Protein AF-A0A6M3IQM3-F1 (afdb_monomer)

Structure (mmCIF, N/CA/C/O backbone):
data_AF-A0A6M3IQM3-F1
#
_entry.id   AF-A0A6M3IQM3-F1
#
loop_
_atom_site.group_PDB
_atom_site.id
_atom_site.type_symbol
_atom_site.label_atom_id
_atom_site.label_alt_id
_atom_site.label_comp_id
_atom_site.label_asym_id
_atom_site.label_entity_id
_atom_site.label_seq_id
_atom_site.pdbx_PDB_ins_code
_atom_site.Cartn_x
_atom_site.Cartn_y
_atom_site.Cartn_z
_atom_site.occupancy
_atom_site.B_iso_or_equiv
_atom_site.auth_seq_id
_atom_site.auth_comp_id
_atom_site.auth_asym_id
_atom_site.auth_atom_id
_atom_site.pdbx_PDB_model_num
ATOM 1 N N . TYR A 1 1 ? 27.691 6.943 7.672 1.00 39.91 1 TYR A N 1
ATOM 2 C CA . TYR A 1 1 ? 26.701 5.840 7.662 1.00 39.91 1 TYR A CA 1
ATOM 3 C C . TYR A 1 1 ? 27.112 4.880 6.558 1.00 39.91 1 TYR A C 1
ATOM 5 O O . TYR A 1 1 ? 27.547 5.360 5.518 1.00 39.91 1 TYR A O 1
ATOM 13 N N . LYS A 1 2 ? 27.111 3.566 6.810 1.00 35.22 2 LYS A N 1
ATOM 14 C CA . LYS A 1 2 ? 27.648 2.561 5.877 1.00 35.22 2 LYS A CA 1
ATOM 15 C C . LYS A 1 2 ? 26.729 2.413 4.660 1.00 35.22 2 LYS A C 1
ATOM 17 O O . LYS A 1 2 ? 25.540 2.161 4.828 1.00 35.22 2 LYS A O 1
ATOM 22 N N . VAL A 1 3 ? 27.299 2.571 3.468 1.00 33.72 3 VAL A N 1
ATOM 23 C CA . VAL A 1 3 ? 26.675 2.205 2.192 1.00 33.72 3 VAL A CA 1
ATOM 24 C C . VAL A 1 3 ? 26.663 0.679 2.129 1.00 33.72 3 VAL A C 1
ATOM 26 O O . VAL A 1 3 ? 27.707 0.059 2.317 1.00 33.72 3 VAL A O 1
ATOM 29 N N . ILE A 1 4 ? 25.487 0.077 1.956 1.00 41.72 4 ILE A N 1
ATOM 30 C CA . ILE A 1 4 ? 25.357 -1.366 1.732 1.00 41.72 4 ILE A CA 1
ATOM 31 C C . ILE A 1 4 ? 25.308 -1.574 0.220 1.00 41.72 4 ILE A C 1
ATOM 33 O O . ILE A 1 4 ? 24.443 -1.020 -0.457 1.00 41.72 4 ILE A O 1
ATOM 37 N N . GLU A 1 5 ? 26.276 -2.334 -0.281 1.00 44.88 5 GLU A N 1
ATOM 38 C CA . GLU A 1 5 ? 26.402 -2.734 -1.678 1.00 44.88 5 GLU A CA 1
ATOM 39 C C . GLU A 1 5 ? 25.375 -3.818 -2.059 1.00 44.88 5 GLU A C 1
ATOM 41 O O . GLU A 1 5 ? 25.156 -4.776 -1.321 1.00 44.88 5 GLU A O 1
ATOM 46 N N . ASN A 1 6 ? 24.777 -3.609 -3.236 1.00 42.94 6 ASN A N 1
ATOM 47 C CA . ASN A 1 6 ? 24.301 -4.541 -4.267 1.00 42.94 6 ASN A CA 1
ATOM 48 C C . ASN A 1 6 ? 23.665 -5.890 -3.880 1.00 42.94 6 ASN A C 1
ATOM 50 O O . ASN A 1 6 ? 24.333 -6.803 -3.406 1.00 42.94 6 ASN A O 1
ATOM 54 N N . TYR A 1 7 ? 22.420 -6.089 -4.336 1.00 40.25 7 TYR A N 1
ATOM 55 C CA . TYR A 1 7 ? 21.926 -7.404 -4.758 1.00 40.25 7 TYR A CA 1
ATOM 56 C C . TYR A 1 7 ? 21.289 -7.306 -6.148 1.00 40.25 7 TYR A C 1
ATOM 58 O O . TYR A 1 7 ? 20.197 -6.770 -6.320 1.00 40.25 7 TYR A O 1
ATOM 66 N N . ASN A 1 8 ? 22.010 -7.838 -7.136 1.00 48.91 8 ASN A N 1
ATOM 67 C CA . ASN A 1 8 ? 21.537 -8.077 -8.493 1.00 48.91 8 ASN A CA 1
ATOM 68 C C . ASN A 1 8 ? 20.643 -9.327 -8.516 1.00 48.91 8 ASN A C 1
ATOM 70 O O . ASN A 1 8 ? 21.108 -10.423 -8.200 1.00 48.91 8 ASN A O 1
ATOM 74 N N . LYS A 1 9 ? 19.398 -9.183 -8.975 1.00 43.78 9 LYS A N 1
ATOM 75 C CA . LYS A 1 9 ? 18.707 -10.219 -9.755 1.00 43.78 9 LYS A CA 1
ATOM 76 C C . LYS A 1 9 ? 18.079 -9.538 -10.966 1.00 43.78 9 LYS A C 1
ATOM 78 O O . LYS A 1 9 ? 17.275 -8.622 -10.835 1.00 43.78 9 LYS A O 1
ATOM 83 N N . THR A 1 10 ? 18.580 -9.940 -12.120 1.00 43.00 10 THR A N 1
ATOM 84 C CA . THR A 1 10 ? 18.373 -9.377 -13.448 1.00 43.00 10 THR A CA 1
ATOM 85 C C . THR A 1 10 ? 16.930 -9.544 -13.926 1.00 43.00 10 THR A C 1
ATOM 87 O O . THR A 1 10 ? 16.347 -10.621 -13.813 1.00 43.00 10 THR A O 1
ATOM 90 N N . MET A 1 11 ? 16.363 -8.467 -14.481 1.00 49.16 11 MET A N 1
ATOM 91 C CA . MET A 1 11 ? 15.255 -8.553 -15.439 1.00 49.16 11 MET A CA 1
ATOM 92 C C . MET A 1 11 ? 15.747 -9.310 -16.688 1.00 49.16 11 MET A C 1
ATOM 94 O O . MET A 1 11 ? 16.938 -9.216 -16.994 1.00 49.16 11 MET A O 1
ATOM 98 N N . PRO A 1 12 ? 14.889 -10.080 -17.384 1.00 47.00 12 PRO A N 1
ATOM 99 C CA . PRO A 1 12 ? 15.303 -10.832 -18.567 1.00 47.00 12 PRO A CA 1
ATOM 100 C C . PRO A 1 12 ? 15.908 -9.910 -19.635 1.00 47.00 12 PRO A C 1
ATOM 102 O O . PRO A 1 12 ? 15.431 -8.793 -19.842 1.00 47.00 12 PRO A O 1
ATOM 105 N N . GLU A 1 13 ? 16.966 -10.397 -20.285 1.00 44.59 13 GLU A N 1
ATOM 106 C CA . GLU A 1 13 ? 17.657 -9.721 -21.383 1.00 44.59 13 GLU A CA 1
ATOM 107 C C . GLU A 1 13 ? 16.693 -9.494 -22.551 1.00 44.59 13 GLU A C 1
ATOM 109 O O . GLU A 1 13 ? 16.116 -10.432 -23.103 1.00 44.59 13 GLU A O 1
ATOM 114 N N . ILE A 1 14 ? 16.511 -8.225 -22.910 1.00 55.72 14 ILE A N 1
ATOM 115 C CA . ILE A 1 14 ? 15.863 -7.810 -24.151 1.00 55.72 14 ILE A CA 1
ATOM 116 C C . ILE A 1 14 ? 17.008 -7.501 -25.117 1.00 55.72 14 ILE A C 1
ATOM 118 O O . ILE A 1 14 ? 17.708 -6.504 -24.930 1.00 55.72 14 ILE A O 1
ATOM 122 N N . GLU A 1 15 ? 17.258 -8.366 -26.099 1.00 45.97 15 GLU A N 1
ATOM 123 C CA . GLU A 1 15 ? 18.288 -8.103 -27.106 1.00 45.97 15 GLU A CA 1
ATOM 124 C C . GLU A 1 15 ? 17.841 -7.004 -28.089 1.00 45.97 15 GLU A C 1
ATOM 126 O O . GLU A 1 15 ? 16.844 -7.125 -28.797 1.00 45.97 15 GLU A O 1
ATOM 131 N N . GLU A 1 16 ? 18.636 -5.929 -28.060 1.00 53.06 16 GLU A N 1
ATOM 132 C CA . GLU A 1 16 ? 19.012 -4.974 -29.111 1.00 53.06 16 GLU A CA 1
ATOM 133 C C . GLU A 1 16 ? 17.928 -4.257 -29.938 1.00 53.06 16 GLU A C 1
ATOM 135 O O . GLU A 1 16 ? 17.473 -4.725 -30.976 1.00 53.06 16 GLU A O 1
ATOM 140 N N . GLN A 1 17 ? 17.672 -2.990 -29.584 1.00 39.62 17 GLN A N 1
ATOM 141 C CA . GLN A 1 17 ? 18.201 -1.828 -30.325 1.00 39.62 17 GLN A CA 1
ATOM 142 C C . GLN A 1 17 ? 17.797 -0.517 -29.623 1.00 39.62 17 GLN A C 1
ATOM 144 O O . GLN A 1 17 ? 16.630 -0.143 -29.582 1.00 39.62 17 GLN A O 1
ATOM 149 N N . GLY A 1 18 ? 18.793 0.195 -29.084 1.00 44.88 18 GLY A N 1
ATOM 150 C CA . GLY A 1 18 ? 18.768 1.653 -28.919 1.00 44.88 18 GLY A CA 1
ATOM 151 C C . GLY A 1 18 ? 17.606 2.274 -28.138 1.00 44.88 18 GLY A C 1
ATOM 152 O O . GLY A 1 18 ? 16.941 3.159 -28.664 1.00 44.88 18 GLY A O 1
ATOM 153 N N . TYR A 1 19 ? 17.423 1.906 -26.871 1.00 52.22 19 TYR A N 1
ATOM 154 C CA . TYR A 1 19 ? 16.724 2.767 -25.914 1.00 52.22 19 TYR A CA 1
ATOM 155 C C . TYR A 1 19 ? 17.587 2.929 -24.663 1.00 52.22 19 TYR A C 1
ATOM 157 O O . TYR A 1 19 ? 17.837 1.962 -23.946 1.00 52.22 19 TYR A O 1
ATOM 165 N N . ASP A 1 20 ? 18.026 4.163 -24.395 1.00 54.78 20 ASP A N 1
ATOM 166 C CA . ASP A 1 20 ? 18.469 4.606 -23.068 1.00 54.78 20 ASP A CA 1
ATOM 167 C C . ASP A 1 20 ? 17.236 4.589 -22.151 1.00 54.78 20 ASP A C 1
ATOM 169 O O . ASP A 1 20 ? 16.535 5.585 -21.957 1.00 54.78 20 ASP A O 1
ATOM 173 N N . GLY A 1 21 ? 16.845 3.378 -21.753 1.00 58.28 21 GLY A N 1
ATOM 174 C CA . GLY A 1 21 ? 1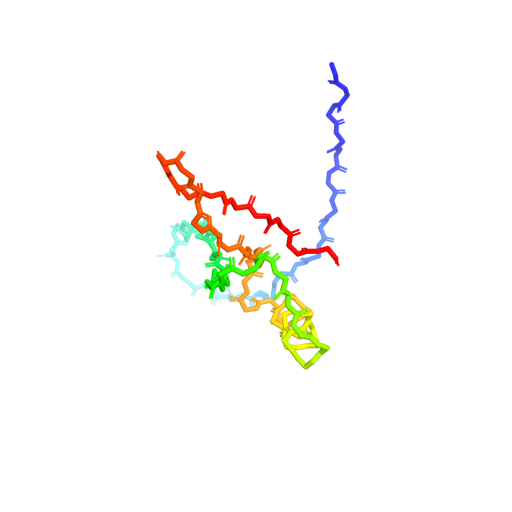5.626 3.107 -21.014 1.00 58.28 21 GLY A CA 1
ATOM 175 C C . GLY A 1 21 ? 15.752 3.684 -19.616 1.00 58.28 21 GLY A C 1
ATOM 176 O O . GLY A 1 21 ? 16.285 3.037 -18.718 1.00 58.28 21 GLY A O 1
ATOM 177 N N . MET A 1 22 ? 15.256 4.905 -19.429 1.00 60.06 22 MET A N 1
ATOM 178 C CA . MET A 1 22 ? 15.138 5.531 -18.120 1.00 60.06 22 MET A CA 1
ATOM 179 C C . MET A 1 22 ? 14.412 4.568 -17.169 1.00 60.06 22 MET A C 1
ATOM 181 O O . MET A 1 22 ? 13.222 4.305 -17.332 1.00 60.06 22 MET A O 1
ATOM 185 N N . LEU A 1 23 ? 15.135 4.032 -16.180 1.00 66.94 23 LEU A N 1
ATOM 186 C CA . LEU A 1 23 ? 14.585 3.178 -15.125 1.00 66.94 23 LEU A CA 1
ATOM 187 C C . LEU A 1 23 ? 13.500 3.948 -14.364 1.00 66.94 23 LEU A C 1
ATOM 189 O O . LEU A 1 23 ? 13.784 4.747 -13.468 1.00 66.94 23 LEU A O 1
ATOM 193 N N . CYS A 1 24 ? 12.241 3.716 -14.717 1.00 72.94 24 CYS A N 1
ATOM 194 C CA . CYS A 1 24 ? 11.102 4.307 -14.040 1.00 72.94 24 CYS A CA 1
ATOM 195 C C . CYS A 1 24 ? 10.691 3.429 -12.850 1.00 72.94 24 CYS A C 1
ATOM 197 O O . CYS A 1 24 ? 10.398 2.243 -12.979 1.00 72.94 24 CYS A O 1
ATOM 199 N N . ARG A 1 25 ? 10.682 4.022 -11.651 1.00 86.06 25 ARG A N 1
ATOM 200 C CA . ARG A 1 25 ? 10.143 3.373 -10.450 1.00 86.06 25 ARG A CA 1
ATOM 201 C C . ARG A 1 25 ? 8.634 3.549 -10.423 1.00 86.06 25 ARG A C 1
ATOM 203 O O . ARG A 1 25 ? 8.146 4.675 -10.355 1.00 86.06 25 ARG A O 1
ATOM 210 N N . ILE A 1 26 ? 7.910 2.437 -10.436 1.00 92.19 26 ILE A N 1
ATOM 211 C CA . ILE A 1 26 ? 6.453 2.425 -10.323 1.00 92.19 26 ILE A CA 1
ATOM 212 C C . ILE A 1 26 ? 6.097 2.171 -8.861 1.00 92.19 26 ILE A C 1
ATOM 214 O O . ILE A 1 26 ? 6.455 1.135 -8.311 1.00 92.19 26 ILE A O 1
ATOM 218 N N . ASN A 1 27 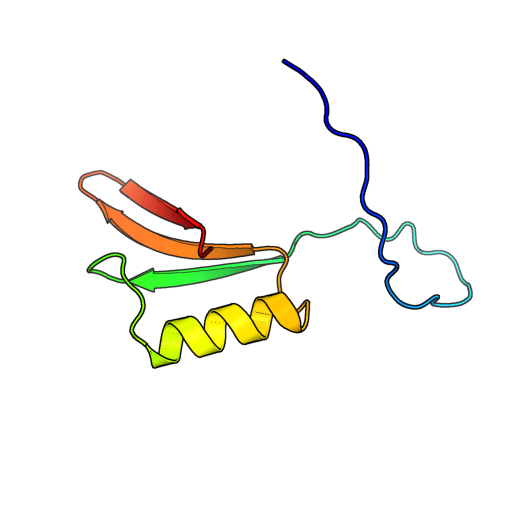? 5.384 3.101 -8.229 1.00 95.50 27 ASN A N 1
ATOM 219 C CA . ASN A 1 27 ? 4.849 2.910 -6.883 1.00 95.50 27 ASN A CA 1
ATOM 220 C C . ASN A 1 27 ? 3.335 2.743 -6.969 1.00 95.50 27 ASN A C 1
ATOM 222 O O . ASN A 1 27 ? 2.661 3.564 -7.591 1.00 95.50 27 ASN A O 1
ATOM 226 N N . PHE A 1 28 ? 2.803 1.716 -6.318 1.00 97.44 28 PHE A N 1
ATOM 227 C CA . PHE A 1 28 ? 1.366 1.579 -6.109 1.00 97.44 28 PHE A CA 1
ATOM 228 C C . PHE A 1 28 ? 0.985 2.247 -4.792 1.00 97.44 28 PHE A C 1
ATOM 230 O O . PHE A 1 28 ? 1.736 2.185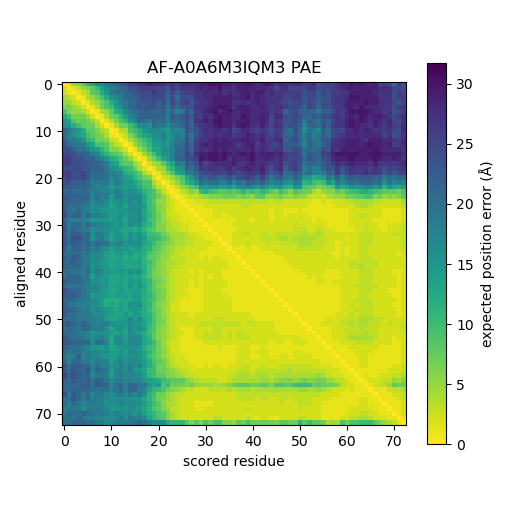 -3.819 1.00 97.44 28 PHE A O 1
ATOM 237 N N . ILE A 1 29 ? -0.162 2.924 -4.775 1.00 97.00 29 ILE A N 1
ATOM 238 C CA . ILE A 1 2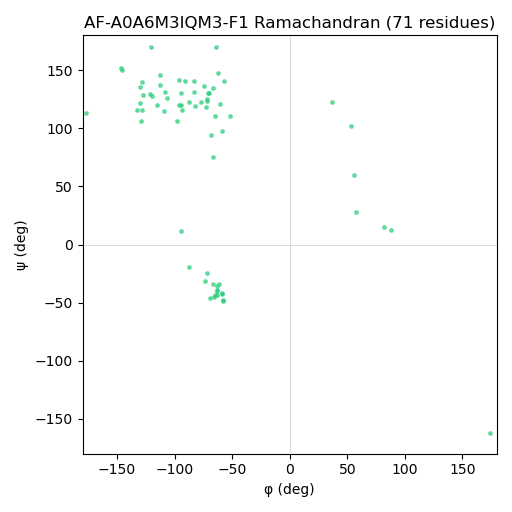9 ? -0.659 3.659 -3.610 1.00 97.00 29 ILE A CA 1
ATOM 239 C C . ILE A 1 29 ? -2.108 3.251 -3.369 1.00 97.00 29 ILE A C 1
ATOM 241 O O . ILE A 1 29 ? -2.956 3.453 -4.234 1.00 97.00 29 ILE A O 1
ATOM 245 N N . GLU A 1 30 ? -2.385 2.726 -2.181 1.00 97.19 30 GLU A N 1
ATOM 246 C CA . GLU A 1 30 ? -3.728 2.391 -1.714 1.00 97.19 30 GLU A CA 1
ATOM 247 C C . GLU A 1 30 ? -4.184 3.412 -0.663 1.00 97.19 30 GLU A C 1
ATOM 249 O O . GLU A 1 30 ? -3.503 3.646 0.339 1.00 97.19 30 GLU A O 1
ATOM 254 N N . CYS A 1 31 ? -5.344 4.033 -0.870 1.00 97.00 31 CYS A N 1
ATOM 255 C CA . CYS A 1 31 ? -5.860 5.083 0.009 1.00 97.00 31 CYS A CA 1
ATOM 256 C C . CYS A 1 31 ? -6.802 4.505 1.073 1.00 97.00 31 CYS A C 1
ATOM 258 O O . CYS A 1 31 ? -7.897 4.043 0.758 1.00 97.00 31 CYS A O 1
ATOM 260 N N . LYS A 1 32 ? -6.426 4.601 2.355 1.00 95.94 32 LYS A N 1
ATOM 261 C CA . LYS A 1 32 ? -7.196 4.045 3.480 1.00 95.94 32 LYS A CA 1
ATOM 262 C C . LYS A 1 32 ? -7.452 5.100 4.552 1.00 95.94 32 LYS A C 1
ATOM 264 O O . LYS A 1 32 ? -6.529 5.717 5.075 1.00 95.94 32 LYS A O 1
ATOM 269 N N . SER A 1 33 ? -8.711 5.260 4.959 1.00 94.44 33 SER A N 1
ATOM 270 C CA . SER A 1 33 ? -9.095 6.201 6.026 1.00 94.44 33 SER A CA 1
ATOM 271 C C . SER A 1 33 ? -8.474 5.848 7.384 1.00 94.44 33 SER A C 1
ATOM 273 O O . SER A 1 33 ? -8.085 6.737 8.141 1.00 94.44 33 SER A O 1
ATOM 275 N N . ASN A 1 34 ? -8.336 4.554 7.686 1.00 93.94 34 ASN A N 1
ATOM 276 C CA . ASN A 1 34 ? -7.730 4.060 8.923 1.00 93.94 34 ASN A CA 1
ATOM 277 C C . ASN A 1 34 ? -6.198 3.900 8.833 1.00 93.94 34 ASN A C 1
ATOM 279 O O . ASN A 1 34 ? -5.540 3.915 9.873 1.00 93.94 34 ASN A O 1
ATOM 283 N N . GLY A 1 35 ? -5.630 3.831 7.623 1.00 94.81 35 GLY A N 1
ATOM 284 C CA . GLY A 1 35 ? -4.206 3.571 7.373 1.00 94.81 35 GLY A CA 1
ATOM 285 C C . GLY A 1 35 ? -3.802 2.098 7.424 1.00 94.81 35 GLY A C 1
ATOM 286 O O . GLY A 1 35 ? -2.615 1.810 7.524 1.00 94.81 35 GLY A O 1
ATOM 287 N N . TYR A 1 36 ? -4.758 1.166 7.379 1.00 95.94 36 TYR A N 1
ATOM 288 C CA . TYR A 1 36 ? -4.483 -0.267 7.467 1.00 95.94 36 TYR A CA 1
ATOM 289 C C . TYR A 1 36 ? -5.133 -1.028 6.315 1.00 95.94 36 TYR A C 1
ATOM 291 O O . TYR A 1 36 ? -6.280 -0.765 5.949 1.00 95.94 36 TYR A O 1
ATOM 299 N N . LEU A 1 37 ? -4.402 -2.011 5.792 1.00 96.62 37 LEU A N 1
ATOM 300 C CA . LEU A 1 37 ? -4.908 -2.982 4.828 1.00 96.62 37 LEU A CA 1
ATOM 301 C C . LEU A 1 37 ? -5.636 -4.124 5.551 1.00 96.62 37 LEU A C 1
ATOM 303 O O . LEU A 1 37 ? -5.186 -4.599 6.602 1.00 96.62 37 LEU A O 1
ATOM 307 N N . SER A 1 38 ? -6.743 -4.578 4.969 1.00 96.88 38 SER A N 1
ATOM 308 C CA . SER A 1 38 ? -7.402 -5.836 5.313 1.00 96.88 38 SER A CA 1
ATOM 309 C C . SER A 1 38 ? -6.484 -7.024 5.001 1.00 96.88 38 SER A C 1
ATOM 311 O O . SER A 1 38 ? -5.441 -6.877 4.366 1.00 96.88 38 SER A O 1
ATOM 313 N N . LYS A 1 39 ? -6.854 -8.228 5.446 1.00 97.31 39 LYS A N 1
ATOM 314 C CA . LYS A 1 39 ? -6.078 -9.439 5.143 1.00 97.31 39 LYS A CA 1
ATOM 315 C C . LYS A 1 39 ? -5.930 -9.656 3.628 1.00 97.31 39 LYS A C 1
ATOM 317 O O . LYS A 1 39 ? -4.815 -9.832 3.155 1.00 97.31 39 LYS A O 1
ATOM 322 N N . GLU A 1 40 ? -7.034 -9.568 2.892 1.00 97.69 40 GLU A N 1
ATOM 323 C CA . GLU A 1 40 ? -7.066 -9.740 1.434 1.00 97.69 40 GLU A CA 1
ATOM 324 C C . GLU A 1 40 ? -6.248 -8.657 0.712 1.00 97.69 40 GLU A C 1
ATOM 326 O O . GLU A 1 40 ? -5.500 -8.936 -0.221 1.00 97.69 40 GLU A O 1
ATOM 331 N N . GLU A 1 41 ? -6.315 -7.412 1.187 1.00 97.44 41 GLU A N 1
ATOM 332 C CA . GLU A 1 41 ? -5.538 -6.310 0.613 1.00 97.44 41 GLU A CA 1
ATOM 333 C C . GLU A 1 41 ? -4.029 -6.491 0.826 1.00 97.44 41 GLU A C 1
ATOM 335 O O . GLU A 1 41 ? -3.244 -6.133 -0.050 1.00 97.44 41 GLU A O 1
ATOM 340 N N . LYS A 1 42 ? -3.614 -7.077 1.957 1.00 97.94 42 LYS A N 1
ATOM 341 C CA . LYS A 1 42 ? -2.207 -7.430 2.200 1.00 97.94 42 LYS A CA 1
ATOM 342 C C . LYS A 1 42 ? -1.733 -8.520 1.248 1.00 97.94 42 LYS A C 1
ATOM 344 O O . LYS A 1 42 ? -0.668 -8.373 0.667 1.00 97.94 42 LYS A O 1
ATOM 349 N N . GLU A 1 43 ? -2.526 -9.573 1.059 1.00 98.06 43 GLU A N 1
ATOM 350 C CA . GLU A 1 43 ? -2.209 -10.658 0.118 1.00 98.06 43 GLU A CA 1
ATOM 351 C C . GLU A 1 43 ? -2.049 -10.113 -1.310 1.00 98.06 43 GLU A C 1
ATOM 353 O O . GLU A 1 43 ? -1.086 -10.438 -2.005 1.00 98.06 43 GLU A O 1
ATOM 358 N N . LYS A 1 44 ? -2.929 -9.192 -1.716 1.00 97.31 44 LYS A N 1
ATOM 359 C CA . LYS A 1 44 ? -2.840 -8.502 -3.006 1.00 97.31 44 LYS A CA 1
ATOM 360 C C . LYS A 1 44 ? -1.597 -7.609 -3.122 1.00 97.31 44 LYS A C 1
ATOM 362 O O . LYS A 1 44 ? -0.934 -7.620 -4.158 1.00 97.31 44 LYS A O 1
ATOM 367 N N . ALA A 1 45 ? -1.268 -6.842 -2.080 1.00 97.56 45 ALA A N 1
ATOM 368 C CA . ALA A 1 45 ? -0.074 -5.996 -2.054 1.00 97.56 45 ALA A CA 1
ATOM 369 C C . ALA A 1 45 ? 1.219 -6.826 -2.144 1.00 97.56 45 ALA A C 1
ATOM 371 O O . ALA A 1 45 ? 2.103 -6.486 -2.932 1.00 97.56 45 ALA A O 1
ATOM 372 N N . SER A 1 46 ? 1.296 -7.943 -1.409 1.00 97.69 46 SER A N 1
ATOM 373 C CA . SER A 1 46 ? 2.393 -8.914 -1.509 1.00 97.69 46 SER A CA 1
ATOM 374 C C . SER A 1 46 ? 2.516 -9.459 -2.926 1.00 97.69 46 SER A C 1
ATOM 376 O O . SER A 1 46 ? 3.597 -9.398 -3.505 1.00 97.69 46 SER A O 1
ATOM 378 N N . TRP A 1 47 ? 1.404 -9.882 -3.531 1.00 97.38 47 TRP A N 1
ATOM 379 C CA . TRP A 1 47 ? 1.408 -10.414 -4.891 1.00 97.38 47 TRP A CA 1
ATOM 380 C C . TRP A 1 47 ? 1.957 -9.407 -5.915 1.00 97.38 47 TRP A C 1
ATOM 382 O O . TRP A 1 47 ? 2.766 -9.779 -6.764 1.00 97.38 47 TRP A O 1
ATOM 392 N N . TYR A 1 48 ? 1.587 -8.122 -5.831 1.00 95.75 48 TYR A N 1
ATOM 393 C CA . TYR A 1 48 ? 2.118 -7.101 -6.747 1.00 95.75 48 TYR A CA 1
ATOM 394 C C . TYR A 1 48 ? 3.630 -6.907 -6.625 1.00 95.75 48 TYR A C 1
ATOM 396 O O . TYR A 1 48 ? 4.305 -6.743 -7.644 1.00 95.75 48 TYR A O 1
ATOM 404 N N . LEU A 1 49 ? 4.155 -6.924 -5.398 1.00 94.50 49 LEU A N 1
ATOM 405 C CA . LEU A 1 49 ? 5.589 -6.795 -5.140 1.00 94.50 49 LEU A CA 1
ATOM 406 C C . LEU A 1 49 ? 6.351 -8.036 -5.614 1.00 94.50 49 LEU A C 1
ATOM 408 O O . LEU A 1 49 ? 7.350 -7.910 -6.317 1.00 94.50 49 LEU A O 1
ATOM 412 N N . GLU A 1 50 ? 5.850 -9.228 -5.295 1.00 95.81 50 GLU A N 1
ATOM 413 C CA . GLU A 1 50 ? 6.450 -10.509 -5.687 1.00 95.81 5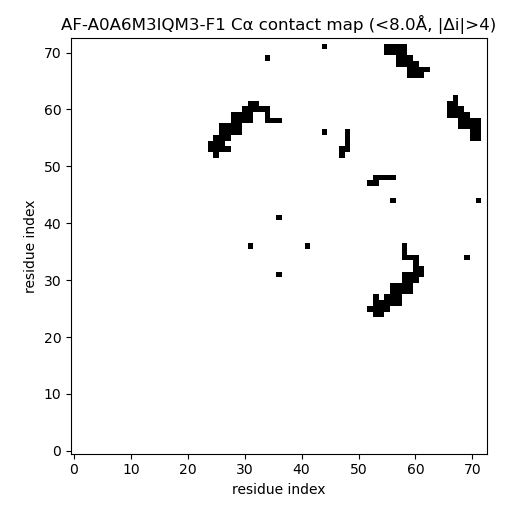0 GLU A CA 1
ATOM 414 C C . GLU A 1 50 ? 6.512 -10.687 -7.209 1.00 95.81 50 GLU A C 1
ATOM 416 O O . GLU A 1 50 ? 7.472 -11.250 -7.734 1.00 95.81 50 GLU A O 1
ATOM 421 N N . ASN A 1 51 ? 5.516 -10.163 -7.927 1.00 94.88 51 ASN A N 1
ATOM 422 C CA . ASN A 1 51 ? 5.434 -10.246 -9.384 1.00 94.88 51 ASN A CA 1
ATOM 423 C C . ASN A 1 51 ? 6.022 -9.014 -10.101 1.00 94.88 51 ASN A C 1
ATOM 425 O O . ASN A 1 51 ? 5.844 -8.870 -11.308 1.00 94.88 51 ASN A O 1
ATOM 429 N N . ASN A 1 52 ? 6.739 -8.134 -9.392 1.00 91.25 52 ASN A N 1
ATOM 430 C CA . ASN A 1 52 ? 7.415 -6.955 -9.952 1.00 91.25 52 ASN A CA 1
ATOM 431 C C . ASN A 1 52 ? 6.493 -5.972 -10.706 1.00 91.25 52 ASN A C 1
ATOM 433 O O . ASN A 1 52 ? 6.950 -5.245 -11.588 1.00 91.25 52 ASN A O 1
ATOM 437 N N . TYR A 1 53 ? 5.207 -5.897 -10.348 1.00 91.38 53 TYR A N 1
ATOM 438 C CA . TYR A 1 53 ? 4.285 -4.897 -10.910 1.00 91.38 53 TYR A CA 1
ATOM 439 C C . TYR A 1 53 ? 4.567 -3.482 -10.386 1.00 91.38 53 TYR A C 1
ATOM 441 O O . TYR A 1 53 ? 4.235 -2.493 -11.039 1.00 91.38 53 TYR A O 1
ATOM 449 N N . CYS A 1 54 ? 5.179 -3.375 -9.206 1.00 93.38 54 CYS A N 1
ATOM 450 C CA . CYS A 1 54 ? 5.606 -2.113 -8.619 1.00 93.38 54 CYS A CA 1
ATOM 451 C C . CYS A 1 54 ? 6.890 -2.288 -7.801 1.00 93.38 54 CYS A C 1
ATOM 453 O O . CYS A 1 54 ? 7.136 -3.341 -7.222 1.00 93.38 54 CYS A O 1
ATOM 455 N N . SER A 1 55 ? 7.682 -1.223 -7.698 1.00 92.38 55 SER A N 1
ATOM 456 C CA . SER A 1 55 ? 8.858 -1.144 -6.829 1.00 92.38 55 SER A CA 1
ATOM 457 C C . SER A 1 55 ? 8.487 -1.000 -5.353 1.00 92.38 55 SER A C 1
ATOM 459 O O . SER A 1 55 ? 9.241 -1.437 -4.489 1.00 92.38 55 SER A O 1
ATOM 461 N N . LYS A 1 56 ? 7.359 -0.342 -5.061 1.00 95.25 56 LYS A N 1
ATOM 462 C CA . LYS A 1 56 ? 6.830 -0.161 -3.706 1.00 95.25 56 LYS A CA 1
ATOM 463 C C . LYS A 1 56 ? 5.316 -0.171 -3.707 1.00 95.25 56 LYS A C 1
ATOM 465 O O . LYS A 1 56 ? 4.689 0.318 -4.647 1.00 95.25 56 LYS A O 1
ATOM 470 N N . PHE A 1 57 ? 4.763 -0.621 -2.590 1.00 97.50 57 PHE A N 1
ATOM 471 C CA . PHE A 1 57 ? 3.352 -0.493 -2.278 1.00 97.50 57 PHE A CA 1
ATOM 472 C C . PHE A 1 57 ? 3.199 0.411 -1.051 1.00 97.50 57 PHE A C 1
ATOM 474 O O . PHE A 1 57 ? 3.761 0.138 0.011 1.00 97.50 57 PHE A O 1
ATOM 481 N N . LEU A 1 58 ? 2.486 1.523 -1.211 1.00 97.75 58 LEU A N 1
ATOM 482 C CA . LEU A 1 58 ? 2.297 2.545 -0.188 1.00 97.75 58 LEU A CA 1
ATOM 483 C C . LEU A 1 58 ? 0.838 2.589 0.257 1.00 97.75 58 LEU A C 1
ATOM 485 O O . LEU A 1 58 ? -0.079 2.419 -0.541 1.00 97.75 58 LEU A O 1
ATOM 489 N N . ILE A 1 59 ? 0.626 2.888 1.530 1.00 98.12 59 ILE A N 1
ATOM 490 C CA . ILE A 1 59 ? -0.687 3.124 2.118 1.00 98.12 59 ILE A CA 1
ATOM 491 C C . ILE A 1 59 ? -0.784 4.612 2.426 1.00 98.12 59 ILE A C 1
ATOM 493 O O . ILE A 1 59 ? -0.034 5.121 3.258 1.00 98.12 59 ILE A O 1
ATOM 497 N N . ALA A 1 60 ? -1.694 5.307 1.752 1.00 97.69 60 ALA A N 1
ATOM 498 C CA . ALA A 1 60 ? -1.956 6.721 1.970 1.00 97.69 60 ALA A CA 1
ATOM 499 C C . ALA A 1 60 ? -3.113 6.909 2.957 1.00 97.69 60 ALA A C 1
ATOM 501 O O . ALA A 1 60 ? -4.193 6.338 2.788 1.00 97.69 60 ALA A O 1
ATOM 502 N N . LYS A 1 61 ? -2.912 7.755 3.968 1.00 97.00 61 LYS A N 1
ATOM 503 C CA . LYS A 1 61 ? -3.920 8.102 4.975 1.00 97.00 61 LYS A CA 1
ATOM 504 C C . LYS A 1 61 ? -4.028 9.613 5.126 1.00 97.00 61 LYS A C 1
ATOM 506 O O . LYS A 1 61 ? -3.029 10.315 5.253 1.00 97.00 61 LYS A O 1
ATOM 511 N N . LYS A 1 62 ? -5.258 10.129 5.179 1.00 95.56 62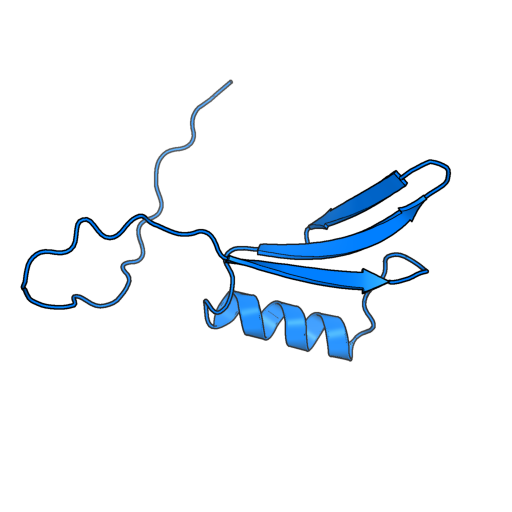 LYS A N 1
ATOM 512 C CA . LYS A 1 62 ? -5.502 11.543 5.487 1.00 95.56 62 LYS A CA 1
ATOM 513 C C . LYS A 1 62 ? -5.172 11.837 6.953 1.00 95.56 62 LYS A C 1
ATOM 515 O O . LYS A 1 62 ? -5.693 11.179 7.852 1.00 95.56 62 LYS A O 1
ATOM 520 N N . ILE A 1 63 ? -4.395 12.890 7.181 1.00 96.31 63 ILE A N 1
ATOM 521 C CA . ILE A 1 63 ? -4.116 13.462 8.502 1.00 96.31 63 ILE A CA 1
ATOM 522 C C . ILE A 1 63 ? -4.575 14.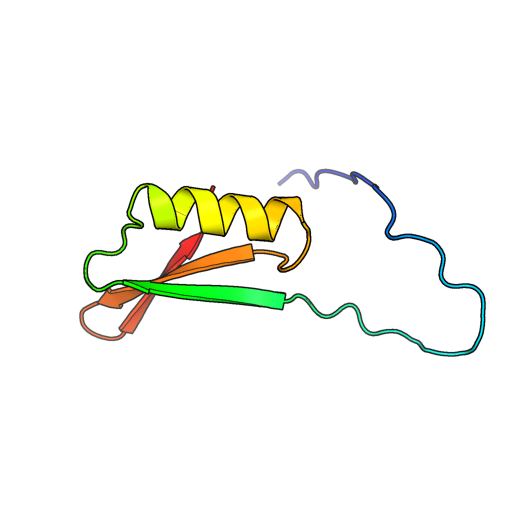925 8.553 1.00 96.31 63 ILE A C 1
ATOM 524 O O . ILE A 1 63 ? -4.939 15.525 7.535 1.00 96.31 63 ILE A O 1
ATOM 528 N N . LYS A 1 64 ? -4.586 15.531 9.747 1.00 95.75 64 LYS A N 1
ATOM 529 C CA . LYS A 1 64 ? -4.872 16.966 9.875 1.00 95.75 64 LYS A CA 1
ATOM 530 C C . LYS A 1 64 ? -3.752 17.748 9.184 1.00 95.75 64 LYS A C 1
ATOM 532 O O . LYS A 1 64 ? -2.628 17.765 9.667 1.00 95.75 64 LYS A O 1
ATOM 537 N N . GLY A 1 65 ? -4.078 18.389 8.064 1.00 94.25 65 GLY A N 1
ATOM 538 C CA . GLY A 1 65 ? -3.131 19.204 7.301 1.00 94.25 65 GLY A CA 1
ATOM 539 C C . GLY A 1 65 ? -2.305 18.452 6.252 1.00 94.25 65 GLY A C 1
ATOM 540 O O . GLY A 1 65 ? -1.358 19.038 5.742 1.00 94.25 65 GLY A O 1
ATOM 541 N N . GLY A 1 66 ? -2.636 17.201 5.896 1.00 95.19 66 GLY A N 1
ATOM 542 C CA . GLY A 1 66 ? -1.903 16.507 4.830 1.00 95.19 66 GLY A CA 1
ATOM 543 C C . GLY A 1 66 ? -2.273 15.041 4.603 1.00 95.19 66 GLY A C 1
ATOM 544 O O . GLY A 1 66 ? -3.329 14.565 5.029 1.00 95.19 66 GLY A O 1
ATOM 545 N N . ILE A 1 67 ? -1.370 14.339 3.918 1.00 97.00 67 ILE A N 1
ATOM 546 C CA . ILE A 1 67 ? -1.423 12.897 3.659 1.00 97.00 67 ILE A CA 1
ATOM 547 C C . ILE A 1 67 ? -0.157 12.272 4.242 1.00 97.00 67 ILE A C 1
ATOM 54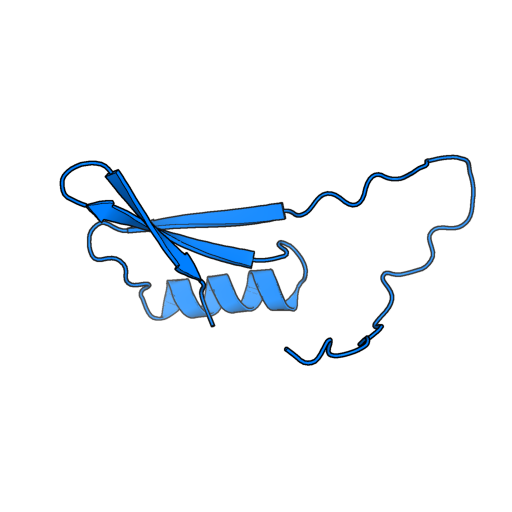9 O O . ILE A 1 67 ? 0.948 12.743 3.980 1.00 97.00 67 ILE A O 1
ATOM 553 N N . GLU A 1 68 ? -0.333 11.218 5.026 1.00 96.75 68 GLU A N 1
ATOM 554 C CA . GLU A 1 68 ? 0.737 10.348 5.501 1.00 96.75 68 GLU A CA 1
ATOM 555 C C . GLU A 1 68 ? 0.837 9.123 4.588 1.00 96.75 68 GLU A C 1
ATOM 557 O O . GLU A 1 68 ? -0.187 8.596 4.148 1.00 96.75 68 GLU A O 1
ATOM 562 N N . TYR A 1 69 ? 2.062 8.668 4.321 1.00 97.56 69 TYR A N 1
ATOM 563 C CA . TYR A 1 69 ? 2.336 7.466 3.538 1.00 97.56 69 TYR A CA 1
ATOM 564 C C . TYR A 1 69 ? 3.102 6.456 4.390 1.00 97.56 69 TYR A C 1
ATOM 566 O O . TYR A 1 69 ? 4.147 6.786 4.952 1.00 97.56 69 TYR A O 1
ATOM 574 N N . ALA A 1 70 ? 2.609 5.222 4.445 1.00 95.44 70 ALA A N 1
ATOM 575 C CA . ALA A 1 70 ? 3.295 4.092 5.059 1.00 95.44 70 ALA A CA 1
ATOM 576 C C . ALA A 1 70 ? 3.692 3.070 3.988 1.00 95.44 70 ALA A C 1
ATOM 578 O O . ALA A 1 70 ? 2.909 2.777 3.090 1.00 95.44 70 ALA A O 1
ATOM 579 N N . GLU A 1 71 ? 4.901 2.520 4.073 1.00 96.44 71 GLU A N 1
ATOM 580 C CA . GLU A 1 71 ? 5.354 1.461 3.166 1.00 96.44 71 GLU A CA 1
ATOM 581 C C . GLU A 1 71 ? 4.855 0.101 3.664 1.00 96.44 71 GLU A C 1
ATOM 583 O O . GLU A 1 71 ? 4.996 -0.221 4.848 1.00 96.44 71 GLU A O 1
ATOM 588 N N . PHE A 1 72 ? 4.256 -0.682 2.767 1.00 94.94 72 PHE A N 1
ATOM 589 C CA . PHE A 1 72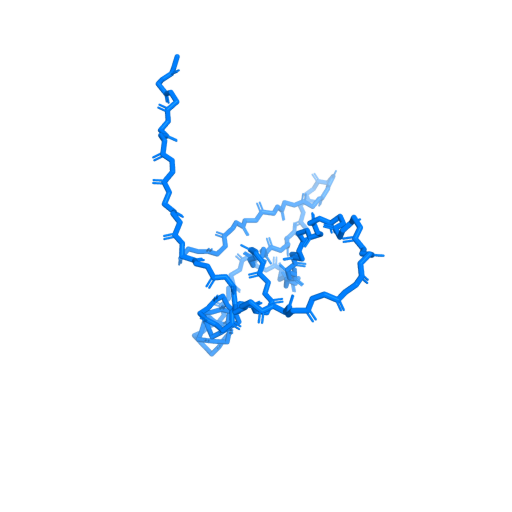 ? 3.900 -2.069 3.041 1.00 94.94 72 PHE A CA 1
ATOM 590 C C . PHE A 1 72 ? 5.179 -2.921 3.103 1.00 94.94 72 PHE A C 1
ATOM 592 O O . PHE A 1 72 ? 6.037 -2.803 2.228 1.00 94.94 72 PHE A O 1
ATOM 599 N N . LYS A 1 73 ? 5.314 -3.729 4.161 1.00 84.44 73 LYS A N 1
ATOM 600 C CA . LYS A 1 73 ? 6.474 -4.584 4.446 1.00 84.44 73 LYS A CA 1
ATOM 601 C C . LYS A 1 73 ? 6.067 -6.043 4.511 1.00 84.44 73 LYS A C 1
ATOM 603 O O . LYS A 1 73 ? 4.965 -6.293 5.053 1.00 84.44 73 LYS A O 1
#

Secondary structure (DSSP, 8-state):
-PPPP----PPPP---S------PPPEEEEE-SSS---HHHHHHHHHHHHTTS-SEEEEEEEETTEEEEEE--

Sequence (73 aa):
YKVIENYNKTMPEIEEQGYDGMLCRINFIECKSNGYLSKEEKEKASWYLENNYCSKFLIAKKIKGGIEYAEFK

pLDDT: mean 80.02, std 22.93, range [33.72, 98.12]

Solvent-accessible surface area (backbone atoms only — not comparable to full-atom values): 5000 Å² total; per-residue (Å²): 133,87,83,81,81,84,85,90,78,81,76,83,88,78,87,83,80,94,67,94,71,75,87,76,83,43,69,45,74,48,82,28,86,88,58,67,74,54,74,68,55,44,56,52,52,50,49,37,49,78,68,64,74,27,81,43,47,33,35,34,21,76,50,97,93,52,75,48,77,46,77,71,130

Organism: NCBI:txid1070528

Foldseek 3Di:
DDDDDDDDDDDDDDDDDDDPPDPDAFEAEAEDQVQDDDPVRLVVLVVCCVVVVGPWYWYWYDDVPDIDIDTRD

Mean predicted aligned error: 11.03 Å

Nearest PDB structures (foldseek):
  3ajv-assembly1_D  TM=5.751E-01  e=7.260E-01  Aeropyrum pernix
  4ic1-assembly1_J  TM=5.331E-01  e=8.315E-01  Saccharolobus solfataricus P2
  4ic1-assembly1_K  TM=5.316E-01  e=8.899E-01  Saccharolobus solfataricus P2
  4ic1-assembly1_D  TM=4.904E-01  e=6.783E-01  Saccharolobus solfataricus P2
  9dm1-assembly1_V  TM=3.725E-01  e=4.238E+00  Mycolicibacterium smegmatis MC2 155

Radius of gyration: 16.47 Å; Cα contacts (8 Å, |Δi|>4): 71; chains: 1; bounding box: 37×30×40 Å